Protein AF-A0A917VPZ1-F1 (afdb_monomer_lite)

Secondary structure (DSSP, 8-state):
-HHHHHHHHGGGPPTT-EEEEESTTT-HHHHHHHHHHHH-GGG-EEEEEESSTT-EEEEEE-

Sequence (62 aa):
MARSALELITPKLRRGGVLLIDNTEYRPDIYRDAFEYIDDPANGLLTRTLPFRGGLEMIVKA

Foldseek 3Di:
DLQVVCVVCLVVDDAFDKDKDFLCQVCVPVCVNVVVCQVPCVSQKDWDWDPDVSTMIIIGRD

Radius of gyration: 10.92 Å; chains: 1; bounding box: 26×25×24 Å

pLDDT: mean 94.77, std 4.25, range [76.88, 98.12]

Structure (mmCIF, N/CA/C/O backbone):
data_AF-A0A917VPZ1-F1
#
_entry.id   AF-A0A917VPZ1-F1
#
loop_
_atom_site.group_PDB
_atom_site.id
_atom_site.type_symbol
_atom_site.label_atom_id
_atom_site.label_alt_id
_atom_site.label_comp_id
_atom_site.label_asym_id
_atom_site.label_entity_id
_atom_site.label_seq_id
_atom_site.pdbx_PDB_ins_code
_atom_site.Cartn_x
_atom_site.Cartn_y
_atom_site.Cartn_z
_atom_site.occupancy
_atom_site.B_iso_or_equiv
_atom_site.auth_seq_id
_atom_site.auth_comp_id
_atom_site.auth_asym_id
_atom_site.auth_atom_id
_atom_site.pdbx_PDB_model_num
ATOM 1 N N . MET A 1 1 ? 4.176 8.097 -8.882 1.00 76.88 1 MET A N 1
ATOM 2 C CA . MET A 1 1 ? 2.769 8.455 -9.210 1.00 76.88 1 MET A CA 1
ATOM 3 C C . MET A 1 1 ? 1.752 7.746 -8.320 1.00 76.88 1 MET A C 1
ATOM 5 O O . MET A 1 1 ? 0.832 8.410 -7.866 1.00 76.88 1 MET A O 1
ATOM 9 N N . ALA A 1 2 ? 1.908 6.448 -8.026 1.00 91.19 2 ALA A N 1
ATOM 10 C CA . ALA A 1 2 ? 0.960 5.712 -7.178 1.00 91.19 2 ALA A CA 1
ATOM 11 C C . ALA A 1 2 ? 0.729 6.354 -5.792 1.00 91.19 2 ALA A C 1
ATOM 13 O O . ALA A 1 2 ? -0.411 6.421 -5.343 1.00 91.19 2 ALA A O 1
ATOM 14 N N . ARG A 1 3 ? 1.772 6.922 -5.167 1.00 94.06 3 ARG A N 1
ATOM 15 C CA . ARG A 1 3 ? 1.672 7.606 -3.866 1.00 94.06 3 ARG A CA 1
ATOM 16 C C . ARG A 1 3 ? 0.579 8.679 -3.807 1.00 94.06 3 ARG A C 1
ATOM 18 O O . ARG A 1 3 ? -0.245 8.643 -2.905 1.00 94.06 3 ARG A O 1
ATOM 25 N N . SER A 1 4 ? 0.511 9.583 -4.783 1.00 95.06 4 SER A N 1
ATOM 26 C CA . SER A 1 4 ? -0.483 10.669 -4.767 1.00 95.06 4 SER A CA 1
ATOM 27 C C . SER A 1 4 ? -1.924 10.148 -4.841 1.00 95.06 4 SER A C 1
ATOM 29 O O . SER A 1 4 ? -2.829 10.727 -4.246 1.00 95.06 4 SER A O 1
ATOM 31 N N . ALA A 1 5 ? -2.148 9.033 -5.545 1.00 94.81 5 ALA A N 1
ATOM 32 C CA . ALA A 1 5 ? -3.453 8.377 -5.570 1.00 94.81 5 ALA A CA 1
ATOM 33 C C . ALA A 1 5 ? -3.771 7.707 -4.223 1.00 94.81 5 ALA A C 1
ATOM 35 O O . ALA A 1 5 ? -4.892 7.834 -3.729 1.00 94.81 5 ALA A O 1
ATOM 36 N N . LEU A 1 6 ? -2.785 7.046 -3.606 1.00 95.94 6 LEU A N 1
ATOM 37 C CA . LEU A 1 6 ? -2.927 6.433 -2.283 1.00 95.94 6 LEU A CA 1
ATOM 38 C C . LEU A 1 6 ? -3.275 7.471 -1.214 1.00 95.94 6 LEU A C 1
ATOM 40 O O . LEU A 1 6 ? -4.239 7.267 -0.481 1.00 95.94 6 LEU A O 1
ATOM 44 N N . GLU A 1 7 ? -2.570 8.599 -1.168 1.00 96.06 7 GLU A N 1
ATOM 45 C CA . GLU A 1 7 ? -2.834 9.692 -0.221 1.00 96.06 7 GLU A CA 1
ATOM 46 C C . GLU A 1 7 ? -4.256 10.263 -0.378 1.00 96.06 7 GLU A C 1
ATOM 48 O O . GLU A 1 7 ? -4.916 10.588 0.608 1.00 96.06 7 GLU A O 1
ATOM 53 N N . LEU A 1 8 ? -4.771 10.332 -1.611 1.00 97.19 8 LEU A N 1
ATOM 54 C CA . LEU A 1 8 ? -6.114 10.845 -1.892 1.00 97.19 8 LEU A CA 1
ATOM 55 C C . LEU A 1 8 ? -7.236 9.846 -1.558 1.00 97.19 8 LEU A C 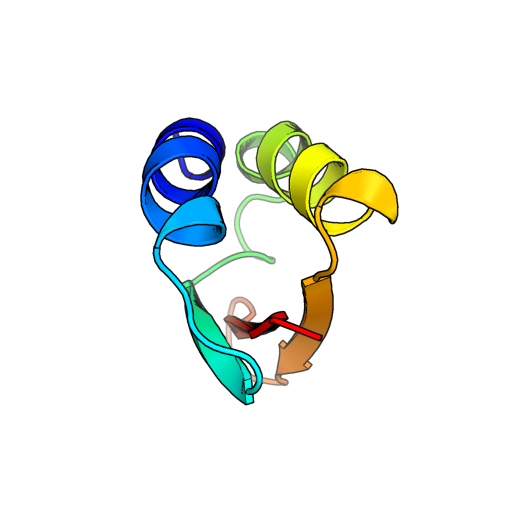1
ATOM 57 O O . LEU A 1 8 ? -8.343 10.257 -1.189 1.00 97.19 8 LEU A O 1
ATOM 61 N N . ILE A 1 9 ? -6.988 8.548 -1.754 1.00 96.19 9 ILE A N 1
ATOM 62 C CA . ILE A 1 9 ? -8.005 7.489 -1.648 1.00 96.19 9 ILE A CA 1
ATOM 63 C C . ILE A 1 9 ? -8.028 6.872 -0.247 1.00 96.19 9 ILE A C 1
ATOM 65 O O . ILE A 1 9 ? -9.110 6.604 0.272 1.00 96.19 9 ILE A O 1
ATOM 69 N N . THR A 1 10 ? -6.874 6.693 0.400 1.00 96.56 10 THR A N 1
ATOM 70 C CA . THR A 1 10 ? -6.750 6.008 1.702 1.00 96.56 10 THR A CA 1
ATOM 71 C C . THR A 1 10 ? -7.659 6.585 2.797 1.00 96.56 10 THR A C 1
ATOM 73 O O . THR A 1 10 ? -8.313 5.791 3.477 1.00 96.56 10 THR A O 1
ATOM 76 N N . PRO A 1 11 ? -7.805 7.918 2.960 1.00 96.44 11 PRO A N 1
ATOM 77 C CA . PRO A 1 11 ? -8.710 8.494 3.964 1.00 96.44 11 PRO A CA 1
ATOM 78 C C . PRO A 1 11 ? -10.198 8.241 3.685 1.00 96.44 11 PRO A C 1
ATOM 80 O O . PRO A 1 11 ? -11.031 8.396 4.573 1.00 96.44 11 PRO A O 1
ATOM 83 N N . LYS A 1 12 ? -10.546 7.878 2.446 1.00 97.00 12 LYS A N 1
ATOM 84 C CA . LYS A 1 12 ? -11.925 7.643 1.991 1.00 97.00 12 LYS A CA 1
ATOM 85 C C . LYS A 1 12 ? -12.309 6.163 2.039 1.00 97.00 12 LYS A C 1
ATOM 87 O O . LYS A 1 12 ? -13.471 5.827 1.812 1.00 97.00 12 LYS A O 1
ATOM 92 N N . LEU A 1 13 ? -11.354 5.272 2.310 1.00 96.94 13 LEU A N 1
ATOM 93 C CA . LEU A 1 13 ? -11.614 3.844 2.419 1.00 96.94 13 LEU A CA 1
ATOM 94 C C . LEU A 1 13 ? -12.216 3.508 3.776 1.00 96.94 13 LEU A C 1
ATOM 96 O O . LEU A 1 13 ? -11.673 3.828 4.832 1.00 96.94 13 LEU A O 1
ATOM 100 N N . ARG A 1 14 ? -13.327 2.778 3.732 1.00 97.56 14 ARG A N 1
ATOM 101 C CA . ARG A 1 14 ? -13.854 2.075 4.900 1.00 97.56 14 ARG A CA 1
ATOM 102 C C . ARG A 1 14 ? -12.922 0.933 5.303 1.00 97.56 14 ARG A C 1
ATOM 104 O O . ARG A 1 14 ? -12.207 0.385 4.463 1.00 97.56 14 ARG A O 1
ATOM 111 N N . ARG A 1 15 ? -13.019 0.511 6.565 1.00 97.88 15 ARG A N 1
ATOM 112 C CA . ARG A 1 15 ? -12.383 -0.716 7.062 1.00 97.88 15 ARG A CA 1
ATOM 113 C C . ARG A 1 15 ? -12.714 -1.908 6.156 1.00 97.88 15 ARG A C 1
ATOM 115 O O . ARG A 1 15 ? -13.875 -2.096 5.783 1.00 97.88 15 ARG A O 1
ATOM 122 N N . GLY A 1 16 ? -11.703 -2.689 5.789 1.00 97.75 16 GLY A N 1
ATOM 123 C CA . GLY A 1 16 ? -11.799 -3.792 4.829 1.00 97.75 16 GLY A CA 1
ATOM 124 C C . GLY A 1 16 ? -11.882 -3.366 3.358 1.00 97.75 16 GLY A C 1
ATOM 125 O O . GLY A 1 16 ? -12.064 -4.222 2.496 1.00 97.75 16 GLY A O 1
ATOM 126 N N . GLY A 1 17 ? -11.781 -2.069 3.048 1.00 98.00 17 GLY A N 1
ATOM 127 C CA . GLY A 1 17 ? -11.631 -1.585 1.677 1.00 98.00 17 GLY A CA 1
ATOM 128 C C . GLY A 1 17 ? -10.330 -2.092 1.056 1.00 98.00 17 GLY A C 1
ATOM 129 O O . GLY A 1 17 ? -9.320 -2.197 1.750 1.00 98.00 17 GLY A O 1
ATOM 130 N N . VAL A 1 18 ? -10.367 -2.405 -0.239 1.00 97.56 18 VAL A N 1
ATOM 131 C CA . VAL A 1 18 ? -9.245 -3.012 -0.967 1.00 97.56 18 VAL A CA 1
ATOM 132 C C . VAL A 1 18 ? -8.730 -2.045 -2.027 1.00 97.56 18 VAL A C 1
ATOM 134 O O . VAL A 1 18 ? -9.527 -1.474 -2.772 1.00 97.56 18 VAL A O 1
ATOM 137 N N . LEU A 1 19 ? -7.409 -1.895 -2.118 1.00 96.69 19 LEU A N 1
ATOM 138 C CA . LEU A 1 19 ? -6.736 -1.309 -3.275 1.00 96.69 19 LEU A CA 1
ATOM 139 C C . LEU A 1 19 ? -5.903 -2.379 -3.978 1.00 96.69 19 LEU A C 1
ATOM 141 O O . LEU A 1 19 ? -5.354 -3.271 -3.331 1.00 96.69 19 LEU A O 1
ATOM 145 N N . LEU A 1 20 ? -5.789 -2.247 -5.297 1.00 96.62 20 LEU A N 1
ATOM 146 C CA . LEU A 1 20 ? -4.926 -3.076 -6.128 1.00 96.62 20 LEU A CA 1
ATOM 147 C C . LEU A 1 20 ? -3.968 -2.175 -6.910 1.00 96.62 20 LEU A C 1
ATOM 149 O O . LEU A 1 20 ? -4.412 -1.193 -7.508 1.00 96.62 20 LEU A O 1
ATOM 153 N N . ILE A 1 21 ? -2.679 -2.516 -6.912 1.00 95.06 21 ILE A N 1
ATOM 154 C CA . ILE A 1 21 ? -1.653 -1.860 -7.734 1.00 95.06 21 ILE A CA 1
ATOM 155 C C . ILE A 1 21 ? -1.008 -2.926 -8.613 1.00 95.06 21 ILE A C 1
ATOM 157 O O . ILE A 1 21 ? -0.426 -3.882 -8.105 1.00 95.06 21 ILE A O 1
ATOM 161 N N . ASP A 1 22 ? -1.130 -2.790 -9.929 1.00 93.94 22 ASP A N 1
ATOM 162 C CA . ASP A 1 22 ? -0.580 -3.744 -10.884 1.00 93.94 22 ASP A CA 1
ATOM 163 C C . ASP A 1 22 ? 0.900 -3.475 -11.188 1.00 93.94 22 ASP A C 1
ATOM 165 O O . ASP A 1 22 ? 1.417 -2.364 -11.035 1.00 93.94 22 ASP A O 1
ATOM 169 N N . ASN A 1 23 ? 1.588 -4.510 -11.671 1.00 93.25 23 ASN A N 1
ATOM 170 C CA . ASN A 1 23 ? 2.935 -4.405 -12.226 1.00 93.25 23 ASN A CA 1
ATOM 171 C C . ASN A 1 23 ? 3.992 -3.873 -11.233 1.00 93.25 23 ASN A C 1
ATOM 173 O O . ASN A 1 23 ? 4.975 -3.244 -11.644 1.00 93.25 23 ASN A O 1
ATOM 177 N N . THR A 1 24 ? 3.802 -4.105 -9.930 1.00 91.69 24 THR A N 1
ATOM 178 C CA . THR A 1 24 ? 4.660 -3.559 -8.865 1.00 91.69 24 THR A CA 1
ATOM 179 C C . THR A 1 24 ? 6.075 -4.131 -8.864 1.00 91.69 24 THR A C 1
ATOM 181 O O . THR A 1 24 ? 7.014 -3.424 -8.500 1.00 91.69 24 THR A O 1
ATOM 184 N N . GLU A 1 25 ? 6.268 -5.356 -9.354 1.00 91.69 25 GLU A N 1
ATOM 185 C CA . GLU A 1 25 ? 7.590 -5.985 -9.451 1.00 91.69 25 GLU A CA 1
ATOM 186 C C . GLU A 1 25 ? 8.353 -5.578 -10.717 1.00 91.69 25 GLU A C 1
ATOM 188 O O . GLU A 1 25 ? 9.580 -5.643 -10.745 1.00 91.69 25 GLU A O 1
ATOM 193 N N . TYR A 1 26 ? 7.670 -5.131 -11.780 1.00 88.00 26 TYR A N 1
ATOM 194 C CA . TYR A 1 26 ? 8.354 -4.773 -13.028 1.00 88.00 26 TYR A CA 1
ATOM 195 C C . TYR A 1 26 ? 9.227 -3.529 -12.908 1.00 88.00 26 TYR A C 1
ATOM 197 O O . TYR A 1 26 ? 10.172 -3.369 -13.683 1.00 88.00 26 TYR A O 1
ATOM 205 N N . ARG A 1 27 ? 8.902 -2.621 -11.984 1.00 78.38 27 ARG A N 1
ATOM 206 C CA . ARG A 1 27 ? 9.598 -1.343 -11.806 1.00 78.38 27 ARG A CA 1
ATOM 207 C C . ARG A 1 27 ? 9.679 -0.988 -10.315 1.00 78.38 27 ARG A C 1
ATOM 209 O O . ARG A 1 27 ? 9.029 -0.042 -9.888 1.00 78.38 27 ARG A O 1
ATOM 216 N N . PRO A 1 28 ? 10.487 -1.694 -9.513 1.00 82.69 28 PRO A N 1
ATOM 217 C CA . PRO A 1 28 ? 10.518 -1.480 -8.063 1.00 82.69 28 PRO A CA 1
ATOM 218 C C . PRO A 1 28 ? 10.847 -0.023 -7.685 1.00 82.69 28 PRO A C 1
ATOM 220 O O . PRO A 1 28 ? 10.202 0.555 -6.813 1.00 82.69 28 PRO A O 1
ATOM 223 N N . ASP A 1 29 ? 11.757 0.629 -8.415 1.00 88.88 29 ASP A N 1
ATOM 224 C CA . ASP A 1 29 ? 12.178 2.004 -8.111 1.00 88.88 29 ASP A CA 1
ATOM 225 C C . ASP A 1 29 ? 11.061 3.048 -8.231 1.00 88.88 29 ASP A C 1
ATOM 227 O O . ASP A 1 29 ? 11.040 4.007 -7.462 1.00 88.88 29 ASP A O 1
ATOM 231 N N . ILE A 1 30 ? 10.125 2.891 -9.178 1.00 88.00 30 ILE A N 1
ATOM 232 C CA . ILE A 1 30 ? 9.048 3.882 -9.381 1.00 88.00 30 ILE A CA 1
ATOM 233 C C . ILE A 1 30 ? 7.932 3.746 -8.339 1.00 88.00 30 ILE A C 1
ATOM 235 O O . ILE A 1 30 ? 7.116 4.661 -8.188 1.00 88.00 30 ILE A O 1
ATOM 239 N N . TYR A 1 31 ? 7.882 2.598 -7.658 1.00 91.69 31 TYR A N 1
ATOM 240 C CA . TYR A 1 31 ? 6.899 2.280 -6.630 1.00 91.69 31 TYR A CA 1
ATOM 241 C 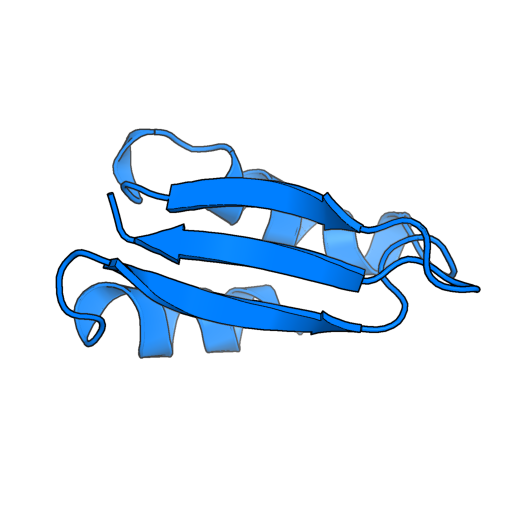C . TYR A 1 31 ? 7.444 2.432 -5.212 1.00 91.69 31 TYR A C 1
ATOM 243 O O . TYR A 1 31 ? 6.640 2.414 -4.285 1.00 91.69 31 TYR A O 1
ATOM 251 N N . ARG A 1 32 ? 8.754 2.649 -5.030 1.00 93.25 32 ARG A N 1
ATOM 252 C CA . ARG A 1 32 ? 9.382 2.812 -3.709 1.00 93.25 32 ARG A CA 1
ATOM 253 C C . ARG A 1 32 ? 8.610 3.781 -2.813 1.00 93.25 32 ARG A C 1
ATOM 255 O O . ARG A 1 32 ? 8.158 3.381 -1.751 1.00 93.25 32 ARG A O 1
ATOM 262 N N . ASP A 1 33 ? 8.346 4.998 -3.286 1.00 95.00 33 ASP A N 1
ATOM 263 C CA . ASP A 1 33 ? 7.639 6.014 -2.494 1.00 95.00 33 ASP A CA 1
ATOM 264 C C . ASP A 1 33 ? 6.190 5.612 -2.148 1.00 95.00 33 ASP A C 1
ATOM 266 O O . ASP A 1 33 ? 5.614 6.116 -1.185 1.00 95.00 33 ASP A O 1
ATOM 270 N N . ALA A 1 34 ? 5.568 4.748 -2.958 1.00 94.81 34 ALA A N 1
ATOM 271 C CA . ALA A 1 34 ? 4.237 4.213 -2.688 1.00 94.81 34 ALA A CA 1
ATOM 272 C C . ALA A 1 34 ? 4.291 3.106 -1.629 1.00 94.81 34 ALA A C 1
ATOM 274 O O . ALA A 1 34 ? 3.449 3.102 -0.737 1.00 94.81 34 ALA A O 1
ATOM 275 N N . PHE A 1 35 ? 5.292 2.223 -1.688 1.00 95.62 35 PHE A N 1
ATOM 276 C CA . PHE A 1 35 ? 5.527 1.213 -0.655 1.00 95.62 35 PHE A CA 1
ATOM 277 C C . PHE A 1 35 ? 5.917 1.844 0.681 1.00 95.62 35 PHE A C 1
ATOM 279 O O . PHE A 1 35 ? 5.356 1.456 1.693 1.00 95.62 35 PHE A O 1
ATOM 286 N N . GLU A 1 36 ? 6.730 2.905 0.694 1.00 96.69 36 GLU A N 1
ATOM 287 C CA . GLU A 1 36 ? 7.000 3.682 1.916 1.00 96.69 36 GLU A CA 1
ATOM 288 C C . GLU A 1 36 ? 5.713 4.211 2.569 1.00 96.69 36 GLU A C 1
ATOM 290 O O . GLU A 1 36 ? 5.586 4.205 3.790 1.00 96.69 36 GLU A O 1
ATOM 295 N N . TYR A 1 37 ? 4.738 4.651 1.766 1.00 96.75 37 TYR A N 1
ATOM 296 C CA . TYR A 1 37 ? 3.431 5.074 2.272 1.00 96.75 37 TYR A CA 1
ATOM 297 C C . TYR A 1 37 ? 2.586 3.885 2.763 1.00 96.75 37 TYR A C 1
ATOM 299 O O . TYR A 1 37 ? 1.912 3.990 3.784 1.00 96.75 37 TYR A O 1
ATOM 307 N N . ILE A 1 38 ? 2.600 2.757 2.049 1.00 96.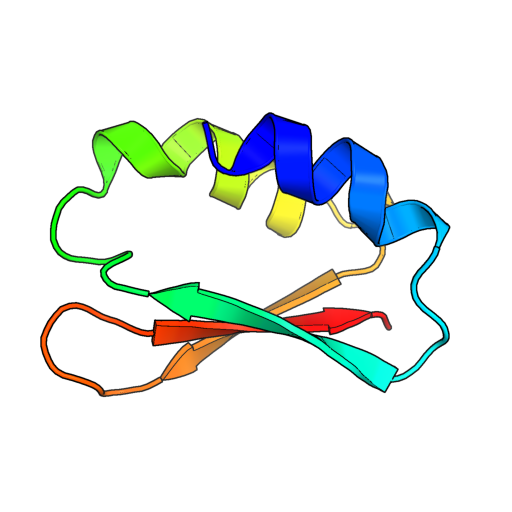81 38 ILE A N 1
ATOM 308 C CA . ILE A 1 38 ? 1.840 1.551 2.417 1.00 96.81 38 ILE A CA 1
ATOM 309 C C . ILE A 1 38 ? 2.373 0.927 3.713 1.00 96.81 38 ILE A C 1
ATOM 311 O O . ILE A 1 38 ? 1.576 0.515 4.553 1.00 96.81 38 ILE A O 1
ATOM 315 N N . ASP A 1 39 ? 3.694 0.883 3.872 1.00 96.62 39 ASP A N 1
ATOM 316 C CA . ASP A 1 39 ? 4.380 0.222 4.983 1.00 96.62 39 ASP A CA 1
ATOM 317 C C . ASP A 1 39 ? 4.378 1.057 6.271 1.00 96.62 39 ASP A C 1
ATOM 319 O O . ASP A 1 39 ? 4.643 0.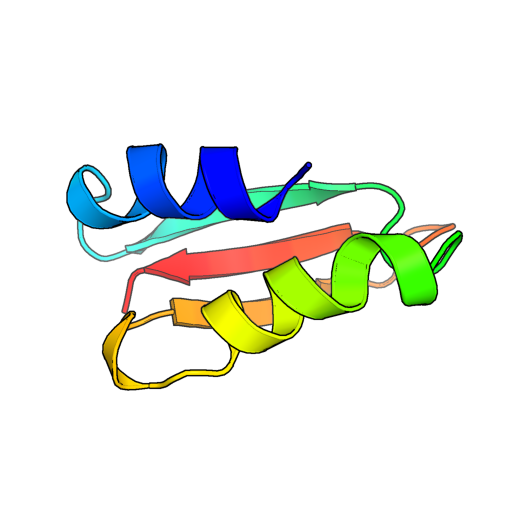517 7.346 1.00 96.62 39 ASP A O 1
ATOM 323 N N . ASP A 1 40 ? 4.056 2.355 6.195 1.00 97.56 40 ASP A N 1
ATOM 324 C CA . ASP A 1 40 ? 3.866 3.201 7.373 1.00 97.56 40 ASP A CA 1
ATOM 325 C C . ASP A 1 40 ? 2.586 2.785 8.132 1.00 97.56 40 ASP A C 1
ATOM 327 O O . ASP A 1 40 ? 1.464 2.992 7.641 1.00 97.56 40 ASP A O 1
ATOM 331 N N . PRO A 1 41 ? 2.708 2.257 9.368 1.00 96.12 41 PRO A N 1
ATOM 332 C CA . PRO A 1 41 ? 1.560 1.815 10.152 1.00 96.12 41 PRO A CA 1
ATOM 333 C C . PRO A 1 41 ? 0.540 2.925 10.430 1.00 96.12 41 PRO A C 1
ATOM 335 O O . PRO A 1 41 ? -0.637 2.625 10.643 1.00 96.12 41 PRO A O 1
ATOM 338 N N . ALA A 1 42 ? 0.951 4.200 10.404 1.00 96.75 42 ALA A N 1
ATOM 339 C CA . ALA A 1 42 ? 0.055 5.339 10.593 1.00 96.75 42 ALA A CA 1
ATOM 340 C C . ALA A 1 42 ? -1.027 5.426 9.502 1.00 96.75 42 ALA A C 1
ATOM 342 O O . ALA A 1 42 ? -2.120 5.942 9.751 1.00 96.75 42 ALA A O 1
ATOM 343 N N . ASN A 1 43 ? -0.771 4.866 8.314 1.00 96.88 43 ASN A N 1
ATOM 344 C CA . ASN A 1 43 ? -1.739 4.834 7.219 1.00 96.88 43 ASN A CA 1
ATOM 345 C C . ASN A 1 43 ? -2.765 3.695 7.364 1.00 96.88 43 ASN A C 1
ATOM 347 O O . ASN A 1 43 ? -3.805 3.714 6.693 1.00 96.88 43 ASN A O 1
ATOM 351 N N . GLY A 1 44 ? -2.553 2.747 8.288 1.00 97.12 44 GLY A N 1
ATOM 352 C CA . GLY A 1 44 ? -3.500 1.671 8.595 1.00 97.12 44 GLY A CA 1
ATOM 353 C C . GLY A 1 44 ? -3.770 0.762 7.397 1.00 97.12 44 GLY A C 1
ATOM 354 O O . GLY A 1 44 ? -4.927 0.452 7.104 1.00 97.12 44 GLY A O 1
ATOM 355 N N . LEU A 1 45 ? -2.716 0.408 6.665 1.00 97.94 45 LEU A N 1
ATOM 356 C CA . LEU A 1 45 ? -2.766 -0.432 5.475 1.00 97.94 45 LEU A CA 1
ATOM 357 C C . LEU A 1 45 ? -2.066 -1.767 5.753 1.00 97.94 45 LEU A C 1
ATOM 359 O O . LEU A 1 45 ? -1.054 -1.827 6.443 1.00 97.94 45 LEU A O 1
ATOM 363 N N . LEU A 1 46 ? -2.632 -2.852 5.229 1.00 97.69 46 LEU A N 1
ATOM 364 C CA . LEU A 1 46 ? -2.037 -4.188 5.240 1.00 97.69 46 LEU A CA 1
ATOM 365 C C . LEU A 1 46 ? -1.820 -4.622 3.803 1.00 97.69 46 LEU A C 1
ATOM 367 O O . LEU A 1 46 ? -2.756 -4.528 3.015 1.00 97.69 46 LEU A O 1
ATOM 371 N N . THR A 1 47 ? -0.635 -5.124 3.466 1.00 97.19 47 THR A N 1
ATOM 372 C CA . THR A 1 47 ? -0.278 -5.384 2.068 1.00 97.19 47 THR A CA 1
ATOM 373 C C . THR A 1 47 ? 0.290 -6.779 1.829 1.00 97.19 47 THR A C 1
ATOM 375 O O . THR A 1 47 ? 0.992 -7.344 2.678 1.00 97.19 47 THR A O 1
ATOM 378 N N . ARG A 1 48 ? -0.029 -7.346 0.663 1.00 97.19 48 ARG A N 1
ATOM 379 C CA . ARG A 1 48 ? 0.572 -8.567 0.122 1.00 97.19 48 ARG A CA 1
ATOM 380 C C . ARG A 1 48 ? 0.670 -8.501 -1.399 1.00 97.19 48 ARG A C 1
ATOM 382 O O . ARG A 1 48 ? -0.339 -8.327 -2.082 1.00 97.19 48 ARG A O 1
ATOM 389 N N . THR A 1 49 ? 1.853 -8.805 -1.920 1.00 96.06 49 THR A N 1
ATOM 390 C CA . THR A 1 49 ? 2.052 -9.065 -3.345 1.00 96.06 49 THR A CA 1
ATOM 391 C C . THR A 1 49 ? 1.463 -10.426 -3.708 1.00 96.06 49 THR A C 1
ATOM 393 O O . THR A 1 49 ? 1.854 -11.464 -3.168 1.00 96.06 49 THR A O 1
ATOM 396 N N . LEU A 1 50 ? 0.487 -10.427 -4.611 1.00 97.25 50 LEU A N 1
ATOM 397 C CA . LEU A 1 50 ? -0.106 -11.631 -5.180 1.00 97.25 50 LEU A CA 1
ATOM 398 C C . LEU A 1 50 ? 0.762 -12.143 -6.345 1.00 97.25 50 LEU A C 1
ATOM 400 O O . LEU A 1 50 ? 1.330 -11.329 -7.077 1.00 97.25 50 LEU A O 1
ATOM 404 N N . PRO A 1 51 ? 0.830 -13.470 -6.577 1.00 95.88 51 PRO A N 1
ATOM 405 C CA . PRO A 1 51 ? 1.776 -14.093 -7.509 1.00 95.88 51 PRO A CA 1
ATOM 406 C C . PRO A 1 51 ? 1.320 -14.006 -8.979 1.00 95.88 51 PRO A C 1
ATOM 408 O O . PRO A 1 51 ? 1.281 -15.004 -9.700 1.00 95.88 51 PRO A O 1
ATOM 411 N N . PHE A 1 52 ? 0.943 -12.812 -9.432 1.00 95.88 52 PHE A N 1
ATOM 412 C CA . PHE A 1 52 ? 0.685 -12.531 -10.841 1.00 95.88 5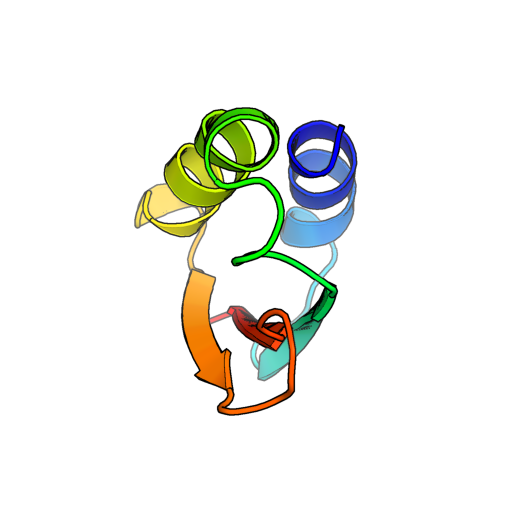2 PHE A CA 1
ATOM 413 C C . PHE A 1 52 ? 1.976 -12.132 -11.548 1.00 95.88 52 PHE A C 1
ATOM 415 O O . PHE A 1 52 ? 2.906 -11.602 -10.943 1.00 95.88 52 PHE A O 1
ATOM 422 N N . ARG A 1 53 ? 2.038 -12.365 -12.861 1.00 94.56 53 ARG A N 1
ATOM 423 C CA . ARG A 1 53 ? 3.191 -11.961 -13.668 1.00 94.56 53 ARG A CA 1
ATOM 424 C C . ARG A 1 53 ? 3.372 -10.440 -13.580 1.00 94.56 53 ARG A C 1
ATOM 426 O O . ARG A 1 53 ? 2.468 -9.711 -13.969 1.00 94.56 53 ARG A O 1
ATOM 433 N N . GLY A 1 54 ? 4.536 -9.993 -13.105 1.00 92.31 54 GLY A N 1
ATOM 434 C CA . GLY A 1 54 ? 4.821 -8.570 -12.887 1.00 92.31 54 GLY A CA 1
ATOM 435 C C . GLY A 1 54 ? 4.395 -8.033 -11.519 1.00 92.31 54 GLY A C 1
ATOM 436 O O . GLY A 1 54 ? 4.622 -6.855 -11.253 1.00 92.31 54 GLY A O 1
ATOM 437 N N . GLY A 1 55 ? 3.820 -8.872 -10.656 1.00 94.75 55 GLY A N 1
ATOM 438 C CA . GLY A 1 55 ? 3.308 -8.491 -9.345 1.00 94.75 55 GLY A CA 1
ATOM 439 C C . GLY A 1 55 ? 1.930 -7.833 -9.409 1.00 94.75 55 GLY A C 1
ATOM 440 O O . GLY A 1 55 ? 1.604 -7.083 -10.332 1.00 94.75 55 GLY A O 1
ATOM 441 N N . LEU A 1 56 ? 1.108 -8.116 -8.403 1.00 96.25 56 LEU A N 1
ATOM 442 C CA . LEU A 1 56 ? -0.125 -7.382 -8.127 1.00 96.25 56 LEU A CA 1
ATOM 443 C C . LEU A 1 56 ? -0.197 -7.152 -6.624 1.00 96.25 56 LEU A C 1
ATOM 445 O O . LEU A 1 56 ? -0.420 -8.091 -5.862 1.00 96.25 56 LEU A O 1
ATOM 449 N N . GLU A 1 57 ? 0.004 -5.916 -6.194 1.00 96.75 57 GLU A N 1
ATOM 450 C CA . GLU A 1 57 ? -0.052 -5.577 -4.781 1.00 96.75 57 GLU A CA 1
ATOM 451 C C . GLU A 1 57 ? -1.506 -5.454 -4.334 1.00 96.75 57 GLU A C 1
ATOM 453 O O . GLU A 1 57 ? -2.262 -4.641 -4.871 1.00 96.75 57 GLU A O 1
ATOM 458 N N . MET A 1 58 ? -1.896 -6.268 -3.354 1.00 97.94 58 MET A N 1
ATOM 459 C CA . MET A 1 58 ? -3.199 -6.199 -2.712 1.00 97.94 58 MET A CA 1
ATOM 460 C C . MET A 1 58 ? -3.062 -5.553 -1.343 1.00 97.94 58 MET A C 1
ATOM 462 O O . MET A 1 58 ? -2.404 -6.091 -0.454 1.00 97.94 58 MET A O 1
ATOM 466 N N . ILE A 1 59 ? -3.754 -4.430 -1.169 1.00 98.00 59 ILE A N 1
ATOM 467 C CA . ILE A 1 59 ? -3.721 -3.631 0.051 1.00 98.00 59 ILE A CA 1
ATOM 468 C C . ILE A 1 59 ? -5.118 -3.602 0.664 1.00 98.00 59 ILE A C 1
ATOM 470 O O . ILE A 1 59 ? -6.106 -3.383 -0.038 1.00 98.00 59 ILE A O 1
ATOM 474 N N . VAL A 1 60 ? -5.212 -3.781 1.977 1.00 98.12 60 VAL A N 1
ATOM 475 C CA . VAL A 1 60 ? -6.459 -3.734 2.745 1.00 98.12 60 VAL A CA 1
ATOM 476 C C . VAL A 1 60 ? -6.382 -2.621 3.783 1.00 98.12 60 VAL A C 1
ATOM 478 O O . VAL A 1 60 ? -5.409 -2.532 4.530 1.00 98.12 60 VAL A O 1
ATOM 481 N N . LYS A 1 61 ? -7.427 -1.791 3.870 1.00 98.06 61 LYS A N 1
ATOM 482 C CA . LYS A 1 61 ? -7.594 -0.817 4.957 1.00 98.06 61 LYS A CA 1
ATOM 483 C C . LYS A 1 61 ? -7.954 -1.553 6.253 1.00 98.06 61 LYS A C 1
ATOM 485 O O . LYS A 1 61 ? -9.036 -2.144 6.326 1.00 98.06 61 LYS A O 1
ATOM 490 N N . ALA A 1 62 ? -7.055 -1.530 7.236 1.00 94.56 62 ALA A N 1
ATOM 491 C CA . ALA A 1 62 ? -7.204 -2.220 8.522 1.00 94.56 62 ALA A CA 1
ATOM 492 C C . ALA A 1 62 ? -8.320 -1.635 9.394 1.00 94.56 62 ALA A C 1
ATOM 494 O O . 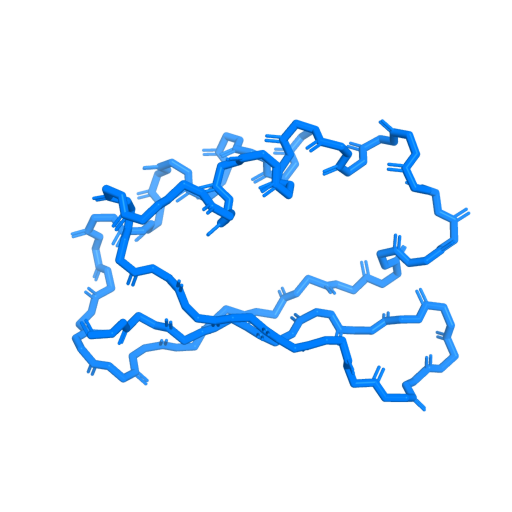ALA A 1 62 ? -8.539 -0.403 9.338 1.00 94.56 62 ALA A O 1
#

Organism: NCBI:txid382504